Protein AF-A0A5K1FV93-F1 (afdb_monomer)

Structure (mmCIF, N/CA/C/O backbone):
data_AF-A0A5K1FV93-F1
#
_entry.id   AF-A0A5K1FV93-F1
#
loop_
_atom_site.group_PDB
_atom_site.id
_atom_site.type_symbol
_atom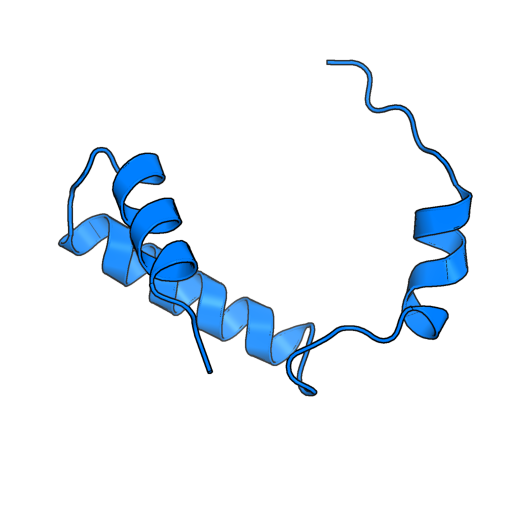_site.label_atom_id
_atom_site.label_alt_id
_atom_site.label_comp_id
_atom_site.label_asym_id
_atom_site.label_entity_id
_atom_site.label_seq_id
_atom_site.pdbx_PDB_ins_code
_atom_site.Cartn_x
_atom_site.Cartn_y
_atom_site.Cartn_z
_atom_site.occupancy
_atom_site.B_iso_or_equiv
_atom_site.auth_seq_id
_atom_site.auth_comp_id
_atom_site.auth_asym_id
_atom_site.auth_atom_id
_atom_site.pdbx_PDB_model_num
ATOM 1 N N . GLY A 1 1 ? -5.560 -14.365 3.121 1.00 51.22 1 GLY A N 1
ATOM 2 C CA . GLY A 1 1 ? -4.186 -14.303 2.586 1.00 51.22 1 GLY A CA 1
ATOM 3 C C . GLY A 1 1 ? -4.230 -13.533 1.291 1.00 51.22 1 GLY A C 1
ATOM 4 O O . GLY A 1 1 ? -5.251 -13.623 0.620 1.00 51.22 1 GLY A O 1
ATOM 5 N N . GLU A 1 2 ? -3.197 -12.744 1.001 1.00 57.56 2 GLU A N 1
ATOM 6 C CA . GLU A 1 2 ? -3.087 -11.948 -0.233 1.00 57.56 2 GLU A CA 1
ATOM 7 C C . GLU A 1 2 ? -3.422 -12.794 -1.456 1.00 57.56 2 GLU A C 1
ATOM 9 O O . GLU A 1 2 ? -2.953 -13.925 -1.589 1.00 57.56 2 GLU A O 1
ATOM 14 N N . THR A 1 3 ? -4.296 -12.269 -2.304 1.00 62.84 3 THR A N 1
ATOM 15 C CA . THR A 1 3 ? -4.790 -13.009 -3.465 1.00 62.84 3 THR A CA 1
ATOM 16 C C . THR A 1 3 ? -3.874 -12.745 -4.657 1.00 62.84 3 THR A C 1
ATOM 18 O O . THR A 1 3 ? -3.257 -11.686 -4.745 1.00 62.84 3 THR A O 1
ATOM 21 N N . GLU A 1 4 ? -3.801 -13.661 -5.626 1.00 60.72 4 GLU A N 1
ATOM 22 C CA . GLU A 1 4 ? -3.070 -13.434 -6.891 1.00 60.72 4 GLU A CA 1
ATOM 23 C C . GLU A 1 4 ? -3.505 -12.137 -7.610 1.00 60.72 4 GLU A C 1
ATOM 25 O O . GLU A 1 4 ? -2.735 -11.513 -8.353 1.00 60.72 4 GLU A O 1
ATOM 30 N N . GLY A 1 5 ? -4.735 -11.688 -7.333 1.00 69.69 5 GLY A 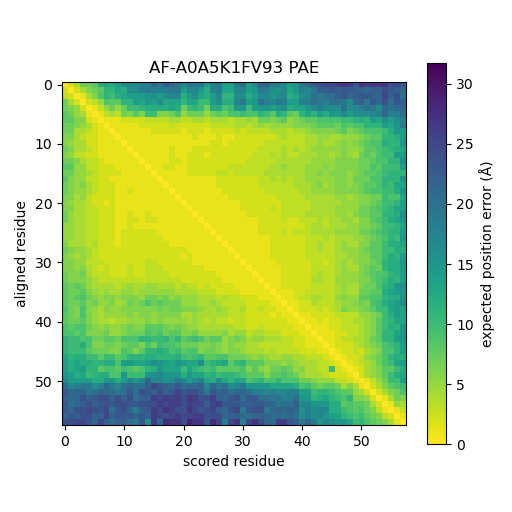N 1
ATOM 31 C CA . GLY A 1 5 ? -5.282 -10.422 -7.797 1.00 69.69 5 GLY A CA 1
ATOM 32 C C . GLY A 1 5 ? -4.539 -9.189 -7.279 1.00 69.69 5 GLY A C 1
ATOM 33 O O . GLY A 1 5 ? -4.575 -8.160 -7.950 1.00 69.69 5 GLY A O 1
ATOM 34 N N . ASP A 1 6 ? -3.841 -9.267 -6.145 1.00 75.12 6 ASP A N 1
ATOM 35 C CA . ASP A 1 6 ? -3.128 -8.127 -5.565 1.00 75.12 6 ASP A CA 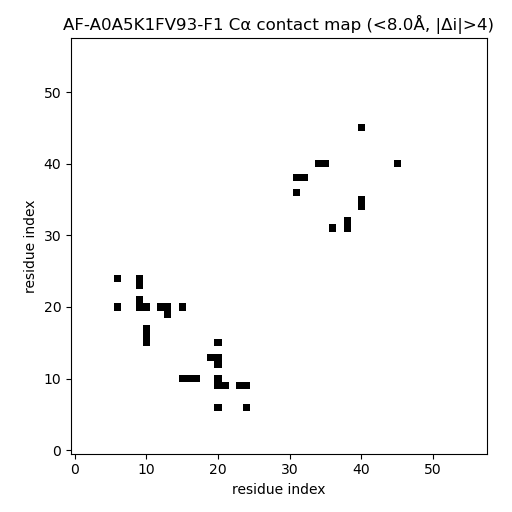1
ATOM 36 C C . ASP A 1 6 ? -1.843 -7.838 -6.345 1.00 75.12 6 ASP A C 1
ATOM 38 O O . ASP A 1 6 ? -1.661 -6.722 -6.826 1.00 75.12 6 ASP A O 1
ATOM 42 N N . LEU A 1 7 ? -1.002 -8.847 -6.593 1.00 85.00 7 LEU A N 1
ATOM 43 C CA . LEU A 1 7 ? 0.250 -8.697 -7.353 1.00 85.00 7 LEU A CA 1
ATOM 44 C C . LEU A 1 7 ? 0.015 -8.274 -8.809 1.00 85.00 7 LEU A C 1
ATOM 46 O O . LEU A 1 7 ? 0.736 -7.420 -9.336 1.00 85.00 7 LEU A O 1
ATOM 50 N N . THR A 1 8 ? -1.023 -8.823 -9.445 1.00 92.81 8 THR A N 1
ATOM 51 C CA . THR A 1 8 ? -1.367 -8.508 -10.840 1.00 92.81 8 THR A CA 1
ATOM 52 C C . THR A 1 8 ? -1.678 -7.020 -11.018 1.00 92.81 8 THR A C 1
ATOM 54 O O . THR A 1 8 ? -1.248 -6.413 -12.000 1.00 92.81 8 THR A O 1
ATOM 57 N N . ARG A 1 9 ? -2.337 -6.384 -10.039 1.00 94.38 9 ARG A N 1
ATOM 58 C CA . ARG A 1 9 ? -2.636 -4.940 -10.074 1.00 94.38 9 ARG A CA 1
ATOM 59 C C . ARG A 1 9 ? -1.365 -4.092 -10.113 1.00 94.38 9 ARG A C 1
ATOM 61 O O . ARG A 1 9 ? -1.290 -3.149 -10.899 1.00 94.38 9 ARG A O 1
ATOM 68 N N . PHE A 1 10 ? -0.349 -4.439 -9.318 1.00 94.81 10 PHE A N 1
ATOM 69 C CA . PHE A 1 10 ? 0.929 -3.713 -9.315 1.00 94.81 10 PHE A CA 1
ATOM 70 C C . PHE A 1 10 ? 1.718 -3.924 -10.605 1.00 94.81 10 PHE A C 1
ATOM 72 O O . PHE A 1 10 ? 2.351 -2.983 -11.084 1.00 94.81 10 PHE A O 1
ATOM 79 N N . LEU A 1 11 ? 1.664 -5.125 -11.188 1.00 95.88 11 LEU A N 1
ATOM 80 C CA . LEU A 1 11 ? 2.282 -5.401 -12.485 1.00 95.88 11 LEU A CA 1
ATOM 81 C C . LEU A 1 11 ? 1.643 -4.561 -13.591 1.00 95.88 11 LEU A C 1
ATOM 83 O O . LEU A 1 11 ? 2.356 -3.845 -14.290 1.00 95.88 11 LEU A O 1
ATOM 87 N N . VAL A 1 12 ? 0.313 -4.570 -13.703 1.00 96.00 12 VAL A N 1
ATOM 88 C CA . VAL A 1 12 ? -0.411 -3.771 -14.705 1.00 96.00 12 VAL A CA 1
ATOM 89 C C . VAL A 1 12 ? -0.104 -2.279 -14.542 1.00 96.00 12 VAL A C 1
ATOM 91 O O . VAL A 1 12 ? 0.291 -1.624 -15.507 1.00 96.00 12 VAL A O 1
ATOM 94 N N . ALA A 1 13 ? -0.171 -1.749 -13.316 1.00 95.69 13 ALA A N 1
ATOM 95 C CA . ALA A 1 13 ? 0.123 -0.341 -13.025 1.00 95.69 13 ALA A CA 1
ATOM 96 C C . ALA A 1 13 ? 1.578 0.068 -13.324 1.00 95.69 13 ALA A C 1
ATOM 98 O O . ALA A 1 13 ? 1.884 1.255 -13.455 1.00 95.69 13 ALA A O 1
ATOM 99 N N . ARG A 1 14 ? 2.494 -0.903 -13.412 1.00 96.75 14 ARG A N 1
ATOM 100 C CA . ARG A 1 14 ? 3.914 -0.692 -13.716 1.00 96.75 14 ARG A CA 1
ATOM 101 C C . ARG A 1 14 ? 4.321 -1.268 -15.069 1.00 96.75 14 ARG A C 1
ATOM 103 O O . ARG A 1 14 ? 5.499 -1.551 -15.266 1.00 96.75 14 ARG A O 1
ATOM 110 N N . SER A 1 15 ? 3.377 -1.397 -16.003 1.00 96.9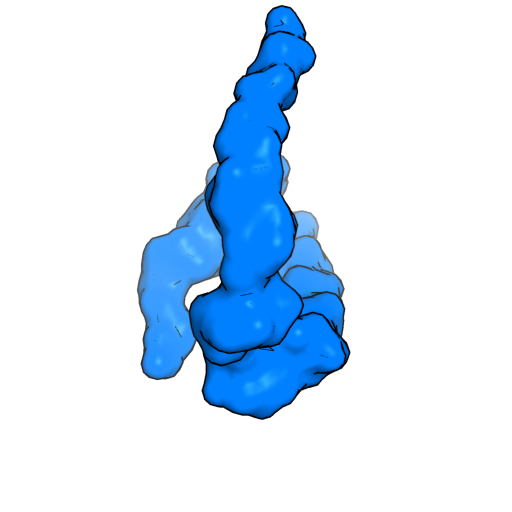4 15 SER A N 1
ATOM 111 C CA . SER A 1 15 ? 3.638 -1.842 -17.381 1.00 96.94 15 SER A CA 1
ATOM 112 C C . SER A 1 15 ? 4.349 -3.198 -17.444 1.00 96.94 15 SER A C 1
ATOM 114 O O . SER A 1 15 ? 5.264 -3.392 -18.239 1.00 96.94 15 SER A O 1
ATOM 116 N N . MET A 1 16 ? 3.944 -4.121 -16.570 1.00 96.00 16 MET A N 1
ATOM 117 C CA . MET A 1 16 ? 4.521 -5.460 -16.407 1.00 96.00 16 MET A CA 1
ATOM 118 C C . MET A 1 16 ? 6.012 -5.468 -16.019 1.00 96.00 16 MET A C 1
ATOM 120 O O . MET A 1 16 ? 6.680 -6.482 -16.189 1.00 96.00 16 MET A O 1
ATOM 124 N N . ASP A 1 17 ? 6.546 -4.374 -15.462 1.00 97.56 17 ASP A N 1
ATOM 125 C CA . ASP A 1 17 ? 7.906 -4.319 -14.911 1.00 97.56 17 ASP A CA 1
ATOM 126 C C . ASP A 1 17 ? 7.925 -4.921 -13.490 1.00 97.56 17 ASP A C 1
ATOM 128 O O . ASP A 1 17 ? 7.455 -4.275 -12.541 1.00 97.56 17 ASP A O 1
ATOM 132 N N . PRO A 1 18 ? 8.489 -6.129 -13.291 1.00 95.75 18 PRO A N 1
ATOM 133 C CA . PRO A 1 18 ? 8.436 -6.811 -12.001 1.00 95.75 18 PRO A CA 1
ATOM 134 C C . PRO A 1 18 ? 9.218 -6.070 -10.911 1.00 95.75 18 PRO A C 1
ATOM 136 O O . PRO A 1 18 ? 8.832 -6.101 -9.744 1.00 95.75 18 PRO A O 1
ATOM 139 N N . LYS A 1 19 ? 10.290 -5.348 -11.264 1.00 97.19 19 LYS A N 1
ATOM 140 C CA . LYS A 1 19 ? 11.125 -4.630 -10.290 1.00 97.19 19 LYS A CA 1
ATOM 141 C C . LYS A 1 19 ? 10.408 -3.392 -9.762 1.00 97.19 19 LYS A C 1
ATOM 143 O O . LYS A 1 19 ? 10.451 -3.112 -8.561 1.00 97.19 19 LYS A O 1
ATOM 148 N N . LYS A 1 20 ? 9.741 -2.643 -10.643 1.00 96.88 20 LYS A N 1
ATOM 149 C CA . LYS A 1 20 ? 8.919 -1.491 -10.241 1.00 96.88 20 LYS A CA 1
ATOM 150 C C . LYS A 1 20 ? 7.666 -1.933 -9.491 1.00 96.88 20 LYS A C 1
ATOM 152 O O . LYS A 1 20 ? 7.334 -1.311 -8.482 1.00 96.88 20 LYS A O 1
ATOM 157 N N . ALA A 1 21 ? 7.009 -3.000 -9.948 1.00 96.25 21 ALA A N 1
ATOM 158 C CA . ALA A 1 21 ? 5.837 -3.566 -9.286 1.00 96.25 21 ALA A CA 1
ATOM 159 C C . ALA A 1 21 ? 6.169 -4.025 -7.862 1.00 96.25 21 ALA A C 1
ATOM 161 O O . ALA A 1 21 ? 5.510 -3.586 -6.924 1.00 96.25 21 ALA A O 1
ATOM 162 N N . ALA A 1 22 ? 7.244 -4.800 -7.677 1.00 94.94 22 ALA A N 1
ATOM 163 C CA . ALA A 1 22 ? 7.676 -5.268 -6.360 1.00 94.94 22 ALA A CA 1
ATOM 164 C C . ALA A 1 22 ? 7.987 -4.110 -5.400 1.00 94.94 22 ALA A C 1
ATOM 166 O O . ALA A 1 22 ? 7.561 -4.124 -4.248 1.00 94.94 22 ALA A O 1
ATOM 167 N N . ARG A 1 23 ? 8.676 -3.062 -5.874 1.00 96.56 23 ARG A N 1
ATOM 168 C CA . ARG A 1 23 ? 8.950 -1.874 -5.050 1.00 96.56 23 ARG A CA 1
ATOM 169 C C . ARG A 1 23 ? 7.663 -1.187 -4.591 1.00 96.56 23 ARG A C 1
ATOM 171 O O . ARG A 1 23 ? 7.551 -0.830 -3.422 1.00 96.56 23 ARG A O 1
ATOM 178 N N . MET A 1 24 ? 6.708 -1.000 -5.501 1.00 95.94 24 MET A N 1
ATOM 179 C CA . MET A 1 24 ? 5.424 -0.378 -5.175 1.00 95.94 24 MET A CA 1
ATOM 180 C C . MET A 1 24 ? 4.585 -1.260 -4.245 1.00 95.94 24 MET A C 1
ATOM 182 O O . MET A 1 24 ? 3.947 -0.743 -3.334 1.00 95.94 24 MET A O 1
ATOM 186 N N . PHE A 1 25 ? 4.624 -2.577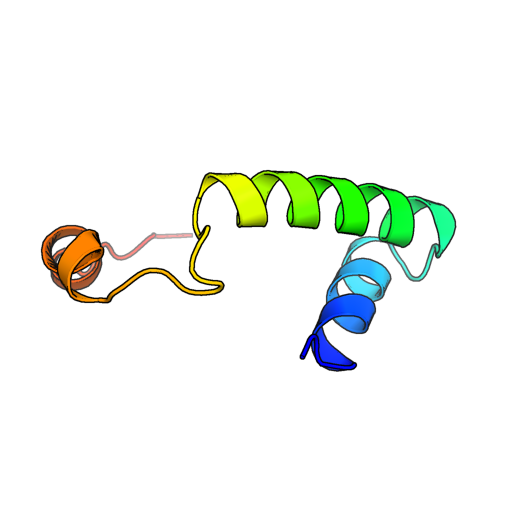 -4.441 1.00 94.00 25 PHE A N 1
ATOM 187 C CA . PHE A 1 25 ? 3.944 -3.542 -3.587 1.00 94.00 25 PHE A CA 1
ATOM 188 C C . PHE A 1 25 ? 4.446 -3.465 -2.142 1.00 94.00 25 PHE A C 1
ATOM 190 O O . PHE A 1 25 ? 3.642 -3.358 -1.223 1.00 94.00 25 PHE A O 1
ATOM 197 N N . VAL A 1 26 ? 5.767 -3.422 -1.932 1.00 94.56 26 VAL A N 1
ATOM 198 C CA . VAL A 1 26 ? 6.351 -3.276 -0.586 1.00 94.56 26 VAL A CA 1
ATOM 199 C C . VAL A 1 26 ? 5.934 -1.956 0.067 1.00 94.56 26 VAL A C 1
ATOM 201 O O . VAL A 1 26 ? 5.530 -1.955 1.224 1.00 94.56 26 VAL A O 1
ATOM 204 N N . GLN A 1 27 ? 5.963 -0.842 -0.671 1.00 95.38 27 GLN A N 1
ATOM 205 C CA . GLN A 1 27 ? 5.501 0.453 -0.149 1.00 95.38 27 GLN A CA 1
ATOM 206 C C . GLN A 1 27 ? 4.021 0.417 0.248 1.00 95.38 27 GLN A C 1
ATOM 208 O O . GLN A 1 27 ? 3.652 0.884 1.323 1.00 95.38 27 GLN A O 1
ATOM 213 N N . TRP A 1 28 ? 3.177 -0.178 -0.596 1.00 93.12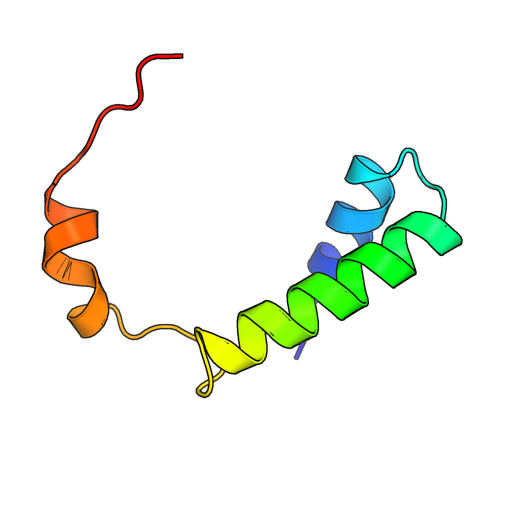 28 TRP A N 1
ATOM 214 C CA . TRP A 1 28 ? 1.760 -0.361 -0.300 1.00 93.12 28 TRP A CA 1
ATOM 215 C C . TRP A 1 28 ? 1.541 -1.253 0.924 1.00 93.12 28 TRP A C 1
ATOM 217 O O . TRP A 1 28 ? 0.685 -0.944 1.746 1.00 93.12 28 TRP A O 1
ATOM 227 N N . LYS A 1 29 ? 2.333 -2.318 1.089 1.00 91.94 29 LYS A N 1
ATOM 228 C CA . LYS A 1 29 ? 2.287 -3.191 2.267 1.00 91.94 29 LYS A CA 1
ATOM 229 C C . LYS A 1 29 ? 2.600 -2.441 3.555 1.00 91.94 29 LYS A C 1
ATOM 231 O O . LYS A 1 29 ? 1.873 -2.627 4.527 1.00 91.94 29 LYS A O 1
ATOM 236 N N . THR A 1 30 ? 3.636 -1.603 3.556 1.00 94.69 30 THR A N 1
ATOM 237 C CA . THR A 1 30 ? 3.978 -0.754 4.707 1.00 94.69 30 THR A CA 1
ATOM 238 C C . THR A 1 30 ? 2.824 0.184 5.043 1.00 94.69 30 THR A C 1
ATOM 240 O O . THR A 1 30 ? 2.315 0.138 6.156 1.00 94.69 30 THR A O 1
ATOM 243 N N . TRP A 1 31 ? 2.328 0.936 4.057 1.00 94.62 31 TRP A N 1
ATOM 244 C CA . TRP A 1 31 ? 1.193 1.841 4.251 1.00 94.62 31 TRP A CA 1
ATOM 245 C C . TRP A 1 31 ? -0.063 1.108 4.747 1.00 94.62 31 TRP A C 1
ATOM 247 O O . TRP A 1 31 ? -0.707 1.552 5.690 1.00 94.62 31 TRP A O 1
ATOM 257 N N . ARG A 1 32 ? -0.401 -0.057 4.175 1.00 92.31 32 ARG A N 1
ATOM 258 C CA . ARG A 1 32 ? -1.557 -0.858 4.614 1.00 92.31 32 ARG A CA 1
ATOM 259 C C . ARG A 1 32 ? -1.426 -1.352 6.045 1.00 92.31 32 ARG A C 1
ATOM 261 O O . ARG A 1 32 ? -2.437 -1.390 6.734 1.00 92.31 32 ARG A O 1
ATOM 268 N N . ALA A 1 33 ? -0.230 -1.740 6.477 1.00 91.94 33 ALA A N 1
ATOM 269 C CA . ALA A 1 33 ? -0.003 -2.163 7.855 1.00 91.94 33 ALA A CA 1
ATOM 270 C C . ALA A 1 33 ? -0.190 -1.004 8.849 1.00 91.94 33 ALA A C 1
ATOM 272 O O . ALA A 1 33 ? -0.652 -1.239 9.960 1.00 91.94 33 ALA A O 1
ATOM 273 N N . GLU A 1 34 ? 0.121 0.230 8.438 1.00 93.94 34 GLU A N 1
ATOM 274 C CA . GLU A 1 34 ? -0.101 1.437 9.244 1.00 93.94 34 GLU A CA 1
ATOM 275 C C . GLU A 1 34 ? -1.590 1.798 9.343 1.00 93.94 34 GLU A C 1
ATOM 277 O O . GLU A 1 34 ? -2.072 2.094 10.433 1.00 93.94 34 GLU A O 1
ATOM 282 N N . ILE A 1 35 ? -2.331 1.753 8.228 1.00 90.25 35 ILE A N 1
ATOM 283 C CA . ILE A 1 35 ? -3.732 2.215 8.186 1.00 90.25 35 ILE A CA 1
ATOM 284 C C . ILE A 1 35 ? -4.777 1.135 8.490 1.00 90.25 35 ILE A C 1
ATOM 286 O O . ILE A 1 35 ? -5.931 1.451 8.748 1.00 90.25 35 ILE A O 1
ATOM 290 N N . ALA A 1 36 ? -4.416 -0.142 8.384 1.00 91.31 36 ALA A N 1
ATOM 291 C CA . ALA A 1 36 ? -5.321 -1.271 8.582 1.00 91.31 36 ALA A CA 1
ATOM 292 C C . ALA A 1 36 ? -4.587 -2.402 9.322 1.00 91.31 36 ALA A C 1
ATOM 294 O O . ALA A 1 36 ? -4.373 -3.478 8.751 1.00 91.31 36 ALA A O 1
ATOM 295 N N . PRO A 1 37 ? -4.187 -2.183 10.589 1.00 89.12 37 PRO A N 1
ATOM 296 C CA . PRO A 1 37 ? -3.408 -3.154 11.360 1.00 89.12 37 PRO A CA 1
ATOM 297 C C . PRO A 1 37 ? -4.155 -4.479 11.587 1.00 89.12 37 PRO A C 1
ATOM 299 O O . PRO A 1 37 ? -3.526 -5.521 11.748 1.00 89.12 37 PRO A O 1
ATOM 302 N N . LEU A 1 38 ? -5.492 -4.465 11.528 1.00 89.75 38 LEU A N 1
ATOM 303 C CA . LEU A 1 38 ? -6.347 -5.658 11.599 1.00 89.75 38 LEU A CA 1
ATOM 304 C C . LEU A 1 38 ? -6.433 -6.427 10.265 1.00 89.75 38 LEU A C 1
ATOM 306 O O . LEU A 1 38 ? -7.119 -7.442 10.166 1.00 89.75 38 LEU A O 1
ATOM 310 N N . GLY A 1 39 ? -5.771 -5.941 9.212 1.00 86.75 39 GLY A N 1
ATOM 311 C CA . GLY A 1 39 ? -5.887 -6.443 7.838 1.00 86.75 39 GLY A CA 1
ATOM 312 C C . GLY A 1 39 ? -7.078 -5.865 7.064 1.00 86.75 39 GLY A C 1
ATOM 313 O O . GLY A 1 39 ? -7.119 -5.956 5.836 1.00 86.75 39 GLY A O 1
ATOM 314 N N . TYR A 1 40 ? -8.005 -5.210 7.759 1.00 88.00 40 TYR A N 1
ATOM 315 C CA . TYR A 1 40 ? -9.141 -4.467 7.220 1.00 88.00 40 TYR A CA 1
ATOM 316 C C . TYR A 1 40 ? -9.375 -3.203 8.059 1.00 88.00 40 TYR A C 1
ATOM 318 O O . TYR A 1 40 ? -8.776 -3.047 9.122 1.00 88.00 40 TYR A O 1
ATOM 326 N N . ILE A 1 41 ? -10.209 -2.298 7.550 1.00 89.31 41 ILE A N 1
ATOM 327 C CA . ILE A 1 41 ? -10.693 -1.125 8.286 1.00 89.31 41 ILE A CA 1
ATOM 328 C C . ILE A 1 41 ? -12.152 -1.430 8.641 1.00 89.31 41 ILE A C 1
ATOM 330 O O . ILE A 1 41 ? -12.906 -1.754 7.718 1.00 89.31 41 ILE A O 1
ATOM 334 N N . PRO A 1 42 ? -12.545 -1.433 9.925 1.00 90.31 42 PRO A N 1
ATOM 335 C CA . PRO A 1 42 ? -13.940 -1.604 10.320 1.00 90.31 42 PRO A CA 1
ATOM 336 C C . PRO A 1 42 ? -14.836 -0.548 9.667 1.00 90.31 42 PRO A C 1
ATOM 338 O O . PRO A 1 42 ? -14.458 0.618 9.602 1.00 90.31 42 PRO A O 1
ATOM 341 N N . GLU A 1 43 ? -16.025 -0.938 9.199 1.00 86.69 43 GLU A N 1
ATOM 342 C CA . GLU A 1 43 ? -16.960 0.015 8.579 1.00 86.69 43 GLU A CA 1
ATOM 343 C C . GLU A 1 43 ? -17.334 1.148 9.539 1.00 86.69 43 GLU A C 1
ATOM 345 O O . GLU A 1 43 ? -17.392 2.296 9.110 1.00 86.69 43 GLU A O 1
ATOM 350 N N . ASP A 1 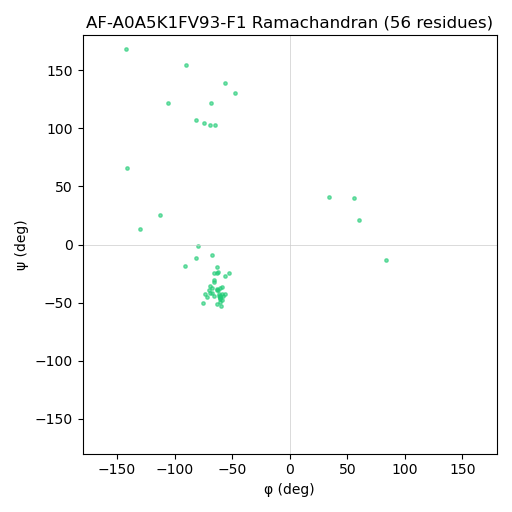44 ? -17.473 0.840 10.834 1.00 89.38 44 ASP A N 1
ATOM 351 C CA . ASP A 1 44 ? -17.757 1.810 11.897 1.00 89.38 44 ASP A CA 1
ATOM 352 C C . ASP A 1 44 ? -16.729 2.956 11.977 1.00 89.38 44 ASP A C 1
ATOM 354 O O . ASP A 1 44 ? -17.076 4.056 12.398 1.00 89.38 44 ASP A O 1
ATOM 358 N N . GLU A 1 45 ? -15.479 2.733 11.545 1.00 87.31 45 GLU A N 1
ATOM 359 C CA . GLU A 1 45 ? -14.422 3.760 11.518 1.00 87.31 45 GLU A CA 1
ATOM 360 C C . GLU A 1 45 ? -14.504 4.688 10.296 1.00 87.31 45 GLU A C 1
ATOM 362 O O . GLU A 1 45 ? -13.802 5.695 10.250 1.00 87.31 45 GLU A O 1
ATOM 367 N N . VAL A 1 46 ? -15.331 4.352 9.301 1.00 86.62 46 VAL A N 1
ATOM 368 C CA . VAL A 1 46 ? -15.463 5.091 8.033 1.00 86.62 46 VAL A CA 1
ATOM 369 C C . VAL A 1 46 ? -16.920 5.405 7.672 1.00 86.62 46 VAL A C 1
ATOM 371 O O . VAL A 1 46 ? -17.218 5.758 6.528 1.00 86.62 46 VAL A O 1
ATOM 374 N N . LEU A 1 47 ? -17.855 5.252 8.618 1.00 85.06 47 LEU A N 1
ATOM 375 C CA . LEU A 1 47 ? -19.291 5.457 8.390 1.00 85.06 47 LEU A CA 1
ATOM 376 C C . LEU A 1 47 ? -19.598 6.860 7.852 1.00 85.06 47 LEU A C 1
ATOM 378 O O . LEU A 1 47 ? -20.389 6.997 6.916 1.00 85.06 47 LEU A O 1
ATOM 382 N N . ASP A 1 48 ? -18.953 7.887 8.403 1.00 80.25 48 ASP A N 1
ATO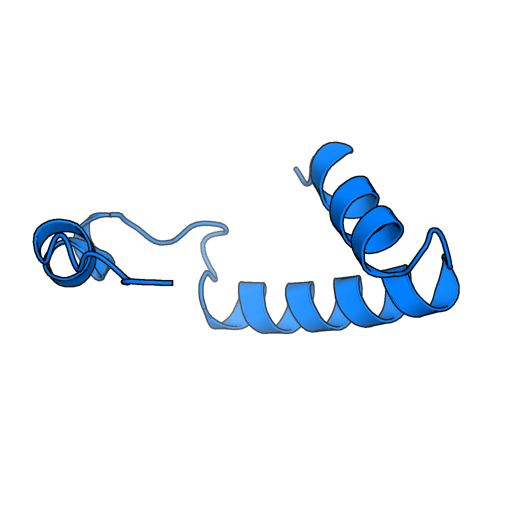M 383 C CA . ASP A 1 48 ? -19.167 9.279 8.003 1.00 80.25 48 ASP A CA 1
ATOM 384 C C . ASP A 1 48 ? -18.606 9.552 6.593 1.00 80.25 48 ASP A C 1
ATOM 386 O O . ASP A 1 48 ? -19.237 10.226 5.770 1.00 80.25 48 ASP A O 1
ATOM 390 N N . GLU A 1 49 ? -17.449 8.978 6.260 1.00 81.06 49 GLU A N 1
ATOM 391 C CA . GLU A 1 49 ? -16.819 9.065 4.943 1.00 81.06 49 GLU A CA 1
ATOM 392 C C . GLU A 1 49 ? -17.652 8.356 3.872 1.00 81.06 49 GLU A C 1
ATOM 394 O O . GLU A 1 49 ? -17.869 8.924 2.795 1.00 81.06 49 GLU A O 1
ATOM 399 N N . LEU A 1 50 ? -18.154 7.154 4.168 1.00 75.56 50 LEU A N 1
ATOM 400 C CA . LEU A 1 50 ? -19.015 6.372 3.275 1.00 75.56 50 LEU A CA 1
ATOM 401 C C . LEU A 1 50 ? -20.387 7.032 3.087 1.00 75.56 50 LEU A C 1
ATOM 403 O O . LEU A 1 50 ? -20.890 7.113 1.963 1.00 75.56 50 LEU A O 1
ATOM 407 N N . GLY A 1 51 ? -20.976 7.555 4.166 1.00 73.00 51 GLY A N 1
ATOM 408 C CA . GLY A 1 51 ? -22.263 8.251 4.146 1.00 73.00 51 GLY A CA 1
ATOM 409 C C . GLY A 1 51 ? -22.232 9.558 3.354 1.00 73.00 51 GLY A C 1
ATOM 410 O O . GLY A 1 51 ? -23.257 9.979 2.817 1.00 73.00 51 GLY A O 1
ATOM 411 N N . SER A 1 52 ? -21.053 10.171 3.206 1.00 69.38 52 SER A N 1
ATOM 412 C CA . SER A 1 52 ? -20.903 11.455 2.519 1.00 69.38 52 SER A CA 1
ATOM 413 C C . SER A 1 52 ? -21.171 11.423 1.006 1.00 69.38 52 SER A C 1
AT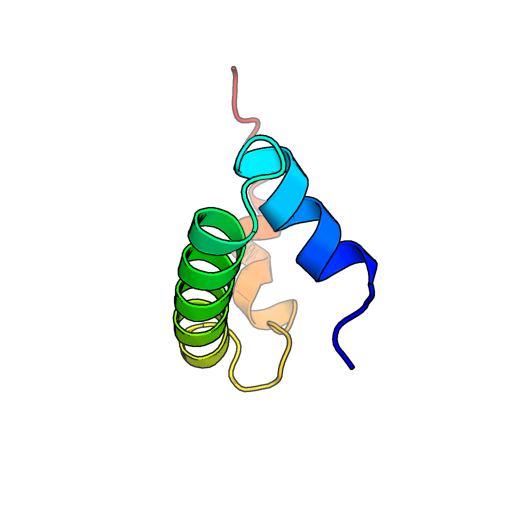OM 415 O O . SER A 1 52 ? -21.220 12.501 0.415 1.00 69.38 52 SER A O 1
ATOM 417 N N . GLN A 1 53 ? -21.345 10.238 0.382 1.00 65.31 53 GLN A N 1
ATOM 418 C CA . GLN A 1 53 ? -21.615 10.026 -1.060 1.00 65.31 53 GLN A CA 1
ATOM 419 C C . GLN A 1 53 ? -20.917 11.054 -1.966 1.00 65.31 53 GLN A C 1
ATOM 421 O O . GLN A 1 53 ? -21.510 11.584 -2.906 1.00 65.31 53 GLN A O 1
ATOM 426 N N . LYS A 1 54 ? -19.660 11.400 -1.656 1.00 63.50 54 LYS A N 1
ATOM 427 C CA . LYS A 1 54 ? -18.945 12.452 -2.378 1.00 63.50 54 LYS A CA 1
ATOM 428 C C . LYS A 1 54 ? -18.741 11.989 -3.813 1.00 63.50 54 LYS A C 1
ATOM 430 O O . LYS A 1 54 ? -17.889 11.152 -4.100 1.00 63.50 54 LYS A O 1
ATOM 435 N N . ILE A 1 55 ? -19.558 12.533 -4.709 1.00 63.66 55 ILE A N 1
ATOM 436 C CA . ILE A 1 55 ? -19.429 12.343 -6.145 1.00 63.66 55 ILE A CA 1
ATOM 437 C C . ILE A 1 55 ? -18.157 13.085 -6.553 1.00 63.66 55 ILE A C 1
ATOM 439 O O . ILE A 1 55 ? -18.133 14.314 -6.611 1.00 63.66 55 ILE A O 1
ATOM 443 N N . PHE A 1 56 ? -17.075 12.347 -6.784 1.00 60.72 56 PHE A N 1
ATOM 444 C CA . PHE A 1 56 ? -15.873 12.910 -7.385 1.00 60.72 56 PHE A CA 1
ATOM 445 C C . PHE A 1 56 ? -16.152 13.110 -8.878 1.00 60.72 56 PHE A C 1
ATOM 447 O O . PHE A 1 56 ? -16.218 12.146 -9.638 1.00 60.72 56 PHE A O 1
ATOM 454 N N . LEU A 1 57 ? -16.378 14.360 -9.287 1.00 53.47 57 LEU A N 1
ATOM 455 C CA . LEU A 1 57 ? -16.428 14.738 -10.699 1.00 53.47 57 LEU A CA 1
ATOM 456 C C . LEU A 1 57 ? -15.012 14.604 -11.284 1.00 53.47 57 LEU A C 1
ATOM 458 O O . LEU A 1 57 ? -14.076 15.202 -10.752 1.00 53.47 57 LEU A O 1
ATOM 462 N N . GLN A 1 58 ? -14.874 13.778 -12.326 1.00 56.97 58 GLN A N 1
ATOM 463 C CA . GLN A 1 58 ? -13.644 13.593 -13.108 1.00 56.97 58 GLN A CA 1
ATOM 464 C C . GLN A 1 58 ? -13.487 14.655 -14.193 1.00 56.97 58 GLN A C 1
ATOM 466 O O . GLN A 1 58 ? -14.518 15.048 -14.783 1.00 56.97 58 GLN A O 1
#

pLDDT: mean 84.86, std 13.45, range [51.22, 97.56]

Solvent-accessible surface area (backbone atoms only — not comparable to full-atom values): 3615 Å² total; per-residue (Å²): 126,91,50,78,71,57,61,50,51,36,22,61,78,40,77,65,32,63,72,61,14,51,55,52,48,54,53,49,51,53,53,43,50,73,74,20,74,82,78,52,71,63,64,86,82,41,47,70,69,64,69,56,67,75,79,78,83,130

Sequence (58 aa):
GETEGDLTRFLVARSMDPKKAARMFVQWKTWRAEIAPLGYIPEDEVLDELGSQKIFLQ

InterPro domains:
  IPR036273 CRAL/TRIO, N-terminal domain superfamily [SSF46938] (7-41)

Foldseek 3Di:
DDDPVLLVVLCVVVVNPNVSSVVVSVVVVVVCCVQPVVSDDDCVVCVVVVVVPPPPDD

Radius of gyration: 14.72 Å; Cα contacts (8 Å, |Δi|>4): 20; chains: 1; bounding box: 33×29×29 Å

Mean predicted aligned error: 7.29 Å

Secondary structure (DSSP, 8-state):
---HHHHHHHHHHTTT-HHHHHHHHHHHHHHHHHH-TTSS--GGGSHHHHHT------

Organism: NCBI:txid210225